Protein AF-A0A522BVW7-F1 (afdb_monomer)

Mean predicted aligned error: 2.4 Å

pLDDT: mean 94.98, std 3.0, range [81.75, 98.5]

Solvent-accessible surface area (backbone atoms only — not comparable to full-atom values): 3476 Å² total; per-residue (Å²): 116,57,28,35,39,27,55,45,70,89,62,53,79,93,50,51,64,69,55,52,52,34,55,75,69,56,35,47,72,42,67,45,87,81,71,55,86,72,51,71,67,62,45,60,68,56,50,82,81,42,79,43,78,47,78,124

Secondary structure (DSSP, 8-state):
--EEEE--SS-SSS--HHHHHHHHTT-EEEE-TTSSPPPHHHHHHHHTT-SEEE--

Foldseek 3Di:
DAEEEEQDPPDCPVHCVVVVVCVVVVYHYDYNPVRDHDDPVRVVVVPVVHDYYHYD

Sequence (56 aa):
MPKALITTVPFADKNRLPIELLESAGIDYLVNPIGRKLKEDELAEMLADFDVIIAG

Structure (mmCIF, N/CA/C/O backbone):
data_AF-A0A522BVW7-F1
#
_entry.id   AF-A0A522BVW7-F1
#
loop_
_atom_site.group_PDB
_atom_site.id
_atom_site.type_symbol
_atom_site.label_atom_id
_atom_site.label_alt_id
_atom_site.label_comp_id
_atom_site.label_asym_id
_atom_site.label_entity_id
_atom_site.label_seq_id
_atom_site.pdbx_PDB_ins_code
_atom_site.Cartn_x
_atom_site.Cartn_y
_atom_site.Cartn_z
_atom_site.occupancy
_atom_site.B_iso_or_equiv
_atom_site.auth_seq_id
_atom_site.auth_comp_id
_atom_site.auth_asym_id
_atom_site.auth_atom_id
_atom_site.pdbx_PDB_model_num
ATOM 1 N N . MET A 1 1 ? -11.496 -5.181 6.475 1.00 81.75 1 MET A N 1
ATOM 2 C CA . MET A 1 1 ? -10.706 -3.978 6.800 1.00 81.75 1 MET A CA 1
ATOM 3 C C . MET A 1 1 ? -10.204 -3.429 5.478 1.00 81.75 1 MET A C 1
ATOM 5 O O . MET A 1 1 ? -9.928 -4.261 4.618 1.00 81.75 1 MET A O 1
ATOM 9 N N . PRO A 1 2 ? -10.177 -2.104 5.257 1.00 94.00 2 PRO A N 1
ATOM 10 C CA . PRO A 1 2 ? -9.625 -1.559 4.021 1.00 94.00 2 PRO A CA 1
ATOM 11 C C . PRO A 1 2 ? -8.158 -1.979 3.881 1.00 94.00 2 PRO A C 1
ATOM 13 O O . PRO A 1 2 ? -7.437 -2.024 4.882 1.00 94.00 2 PRO A O 1
ATOM 16 N N . LYS A 1 3 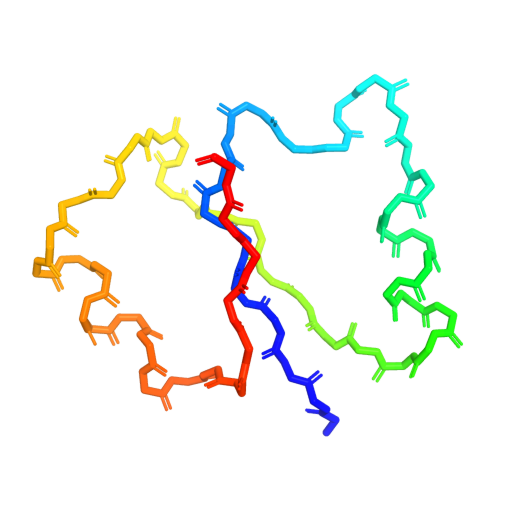? -7.730 -2.292 2.660 1.00 97.25 3 LYS A N 1
ATOM 17 C CA . LYS A 1 3 ? -6.390 -2.807 2.376 1.00 97.25 3 LYS A CA 1
ATOM 18 C C . LYS A 1 3 ? -5.659 -1.930 1.361 1.00 97.25 3 LYS A C 1
ATOM 20 O O . LYS A 1 3 ? -6.153 -1.700 0.257 1.00 97.25 3 LYS A O 1
ATOM 25 N N . ALA A 1 4 ? -4.466 -1.462 1.724 1.00 97.25 4 ALA A N 1
ATOM 26 C CA . ALA A 1 4 ? -3.639 -0.574 0.912 1.00 97.25 4 ALA A CA 1
ATOM 27 C C . ALA A 1 4 ? -2.439 -1.301 0.274 1.00 97.25 4 ALA A C 1
ATOM 29 O O . ALA A 1 4 ? -1.654 -1.957 0.966 1.00 97.25 4 ALA A O 1
ATOM 30 N N . LEU A 1 5 ? -2.260 -1.150 -1.041 1.00 97.44 5 LEU A N 1
ATOM 31 C CA . LEU A 1 5 ? -1.046 -1.562 -1.747 1.00 97.44 5 LEU A CA 1
ATOM 32 C C . LEU A 1 5 ? -0.072 -0.383 -1.804 1.00 97.44 5 LEU A C 1
ATOM 34 O O . LEU A 1 5 ? -0.377 0.652 -2.393 1.00 97.44 5 LEU A O 1
ATOM 38 N N . 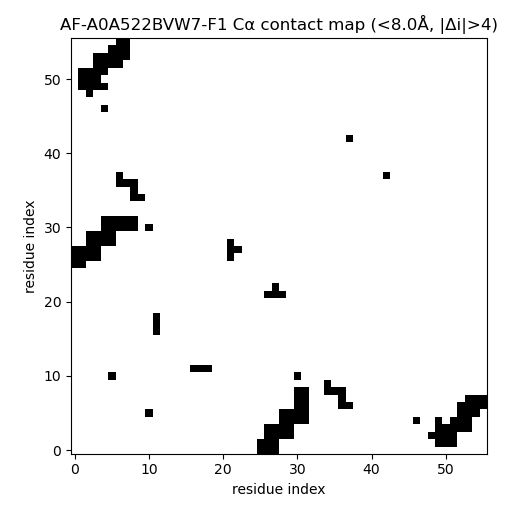ILE A 1 6 ? 1.118 -0.544 -1.233 1.00 97.44 6 ILE A N 1
ATOM 39 C CA . ILE A 1 6 ? 2.174 0.470 -1.241 1.00 97.44 6 ILE A CA 1
ATOM 40 C C . ILE A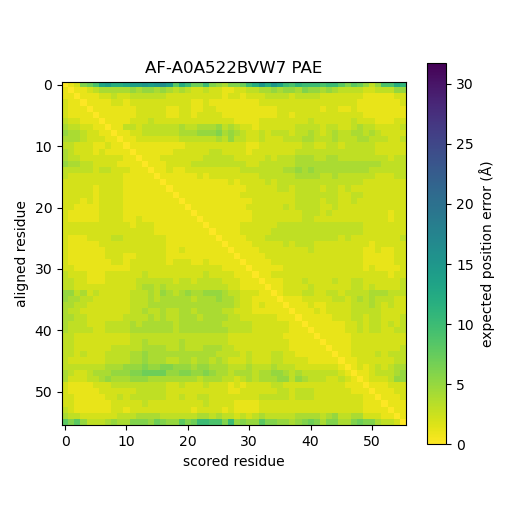 1 6 ? 3.218 0.073 -2.287 1.00 97.44 6 ILE A C 1
ATOM 42 O O . ILE A 1 6 ? 3.961 -0.888 -2.092 1.00 97.44 6 ILE A O 1
ATOM 46 N N . THR A 1 7 ? 3.287 0.794 -3.406 1.00 96.31 7 THR A N 1
ATOM 47 C CA . THR A 1 7 ? 4.134 0.407 -4.553 1.00 96.31 7 THR A CA 1
ATOM 48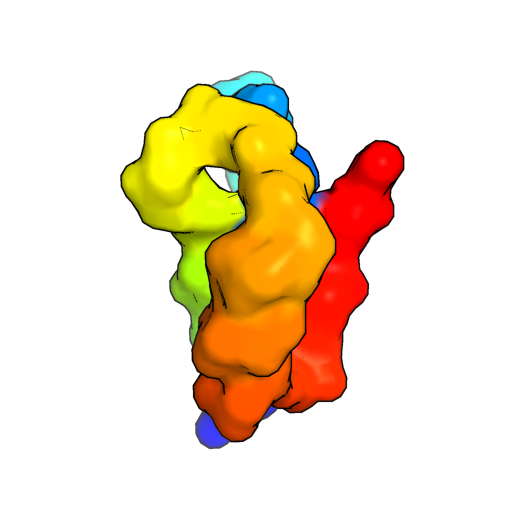 C C . THR A 1 7 ? 5.576 0.913 -4.448 1.00 96.31 7 THR A C 1
ATOM 50 O O . THR A 1 7 ? 6.489 0.324 -5.037 1.00 96.31 7 THR A O 1
ATOM 53 N N . THR A 1 8 ? 5.790 1.976 -3.671 1.00 93.94 8 THR A N 1
ATOM 54 C CA . THR A 1 8 ? 7.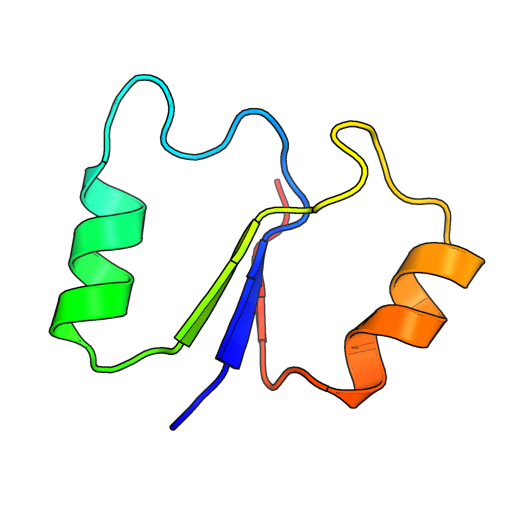092 2.617 -3.450 1.00 93.94 8 THR A CA 1
ATOM 55 C C . THR A 1 8 ? 8.015 1.743 -2.605 1.00 93.94 8 THR A C 1
ATOM 57 O O . THR A 1 8 ? 7.611 1.222 -1.569 1.00 93.94 8 THR A O 1
ATOM 60 N N . VAL A 1 9 ? 9.279 1.613 -3.018 1.00 92.31 9 VAL A N 1
ATOM 61 C CA . VAL A 1 9 ? 10.330 0.894 -2.282 1.00 92.31 9 VAL A CA 1
ATOM 62 C C . VAL A 1 9 ? 11.653 1.672 -2.345 1.00 92.31 9 VAL A C 1
ATOM 64 O O . VAL A 1 9 ? 12.052 2.074 -3.440 1.00 92.31 9 VAL A O 1
ATOM 67 N N . PRO A 1 10 ? 12.349 1.887 -1.211 1.00 93.75 10 PRO A N 1
ATOM 68 C CA . PRO A 1 10 ? 11.926 1.560 0.156 1.00 93.75 10 PRO A CA 1
ATOM 69 C C . PRO A 1 10 ? 10.768 2.456 0.641 1.00 93.75 10 PRO A C 1
ATOM 71 O O . PRO A 1 10 ? 10.682 3.626 0.271 1.00 93.75 10 PRO A O 1
ATOM 74 N N . PHE A 1 11 ? 9.894 1.921 1.499 1.00 95.56 11 PHE A N 1
ATOM 75 C CA . PHE A 1 11 ? 8.804 2.666 2.142 1.00 95.56 11 PHE A CA 1
ATOM 76 C C . PHE A 1 11 ? 8.905 2.548 3.657 1.00 95.56 11 PHE A C 1
ATOM 78 O O . PHE A 1 11 ? 9.159 1.465 4.174 1.00 95.56 11 PHE A O 1
ATOM 85 N N . ALA A 1 12 ? 8.714 3.669 4.355 1.00 95.62 12 ALA A N 1
ATOM 86 C CA . ALA A 1 12 ? 8.791 3.760 5.814 1.00 95.62 12 ALA A CA 1
ATOM 87 C C . ALA A 1 12 ? 10.122 3.280 6.447 1.00 95.62 12 ALA A C 1
ATOM 89 O O . ALA A 1 12 ? 10.197 3.082 7.656 1.00 95.62 12 ALA A O 1
ATOM 90 N N . ASP A 1 13 ? 11.187 3.158 5.646 1.00 94.81 13 ASP A N 1
ATOM 91 C CA . ASP A 1 13 ? 12.507 2.668 6.076 1.00 94.81 13 ASP A CA 1
ATOM 92 C C . ASP A 1 13 ? 13.187 3.600 7.092 1.00 94.81 13 ASP A C 1
ATOM 94 O O . ASP A 1 13 ? 13.700 3.158 8.114 1.00 94.81 13 ASP A O 1
ATOM 98 N N . LYS A 1 14 ? 13.124 4.919 6.863 1.00 96.62 14 LYS A N 1
ATOM 99 C CA . LYS A 1 14 ? 13.696 5.923 7.782 1.00 96.62 14 LYS A CA 1
ATOM 100 C C . LYS A 1 14 ? 12.731 6.393 8.865 1.00 96.62 14 LYS A C 1
ATOM 102 O O . LYS A 1 14 ? 13.162 6.914 9.888 1.00 96.62 14 LYS A O 1
ATOM 107 N N . ASN A 1 15 ? 11.431 6.300 8.604 1.00 97.00 15 ASN A N 1
ATOM 108 C CA . ASN A 1 15 ? 10.385 6.777 9.496 1.00 97.00 15 ASN A CA 1
ATOM 109 C C . ASN A 1 15 ? 9.154 5.884 9.345 1.00 97.00 15 ASN A C 1
ATOM 111 O O . ASN A 1 15 ? 8.556 5.843 8.269 1.00 97.00 15 ASN A O 1
ATOM 115 N N . ARG A 1 16 ? 8.770 5.213 10.434 1.00 97.69 16 ARG A N 1
ATOM 116 C CA . ARG A 1 16 ? 7.627 4.295 10.479 1.00 97.69 16 ARG A CA 1
ATOM 117 C C . ARG A 1 16 ? 6.270 4.980 10.605 1.00 97.69 16 ARG A C 1
ATOM 119 O O . ARG A 1 16 ? 5.266 4.298 10.432 1.00 97.69 16 ARG A O 1
ATOM 126 N N . LEU A 1 17 ? 6.225 6.298 10.810 1.00 98.25 17 LEU A N 1
ATOM 127 C CA . LEU A 1 17 ? 4.980 7.052 10.988 1.00 98.25 17 LEU A CA 1
ATOM 128 C C . LEU A 1 17 ? 3.884 6.712 9.953 1.00 98.25 17 LEU A C 1
ATOM 130 O O . LEU A 1 17 ? 2.745 6.522 10.366 1.00 98.25 17 LEU A O 1
ATOM 134 N N . PRO A 1 18 ? 4.159 6.566 8.638 1.00 96.56 18 PRO A N 1
ATOM 135 C CA . PRO A 1 18 ? 3.116 6.188 7.681 1.00 96.56 18 PRO A CA 1
ATOM 136 C C . PRO A 1 18 ? 2.486 4.816 7.963 1.00 96.56 18 PRO A C 1
ATOM 138 O O . PRO A 1 18 ? 1.285 4.655 7.782 1.00 96.56 18 PRO A O 1
ATOM 141 N N . ILE A 1 19 ? 3.279 3.843 8.420 1.00 97.75 19 ILE A N 1
ATOM 142 C CA . ILE A 1 19 ? 2.798 2.507 8.798 1.00 97.75 19 ILE A CA 1
ATOM 143 C C . ILE A 1 19 ? 1.992 2.575 10.093 1.00 97.75 19 ILE A C 1
ATOM 145 O O . ILE A 1 19 ? 0.895 2.035 10.149 1.00 97.75 19 ILE A O 1
ATOM 149 N N . GLU A 1 20 ? 2.488 3.298 11.097 1.00 98.50 20 GLU A N 1
ATOM 150 C CA . GLU A 1 20 ? 1.787 3.480 12.375 1.00 98.50 20 GLU A CA 1
ATOM 151 C C . GLU A 1 20 ? 0.412 4.135 12.176 1.00 98.50 20 GLU A C 1
ATOM 153 O O . GLU A 1 20 ? -0.562 3.756 12.823 1.00 98.50 20 GLU A O 1
ATOM 158 N N . LEU A 1 21 ? 0.304 5.082 11.237 1.00 98.00 21 LEU A N 1
ATOM 159 C CA . LEU A 1 21 ? -0.972 5.700 10.878 1.00 98.00 21 LEU A CA 1
ATOM 160 C C . LEU A 1 21 ? -1.946 4.686 10.259 1.00 98.00 21 LEU A C 1
ATOM 162 O O . LEU A 1 21 ? -3.109 4.668 10.661 1.00 98.00 21 LEU A O 1
ATOM 166 N N . LEU A 1 22 ? -1.485 3.824 9.343 1.00 97.44 22 LEU A N 1
ATOM 167 C CA . LEU A 1 22 ? -2.310 2.756 8.758 1.00 97.44 22 LEU A CA 1
ATOM 168 C C . LEU A 1 22 ? -2.771 1.759 9.831 1.00 97.44 22 LEU A C 1
ATOM 170 O O . LEU A 1 22 ? -3.965 1.481 9.932 1.00 97.44 22 LEU A O 1
ATOM 174 N N . GLU A 1 23 ? -1.850 1.296 10.679 1.00 97.62 23 GLU A N 1
ATOM 175 C CA . GLU A 1 23 ? -2.137 0.388 11.795 1.00 97.62 23 GLU A CA 1
ATOM 176 C C . GLU A 1 23 ? -3.160 1.004 12.766 1.00 97.62 23 GLU A C 1
ATOM 178 O O . GLU A 1 23 ? -4.157 0.366 13.106 1.00 97.62 23 GLU A O 1
ATOM 183 N N . SER A 1 24 ? -2.971 2.271 13.159 1.00 98.12 24 SER A N 1
ATOM 184 C CA . SER A 1 24 ? -3.875 2.988 14.074 1.00 98.12 24 SER A CA 1
ATOM 185 C C . SER A 1 24 ? -5.274 3.214 13.494 1.00 98.12 24 SER A C 1
ATOM 187 O O . SER A 1 24 ? -6.252 3.276 14.240 1.00 98.12 24 SER A O 1
ATOM 189 N N . ALA A 1 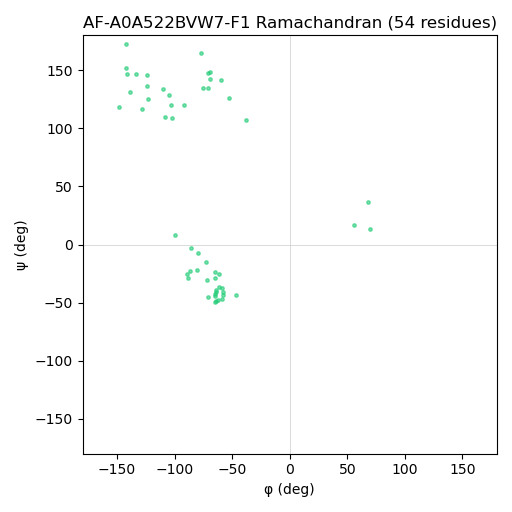25 ? -5.375 3.310 12.167 1.00 97.19 25 ALA A N 1
ATOM 190 C CA . ALA A 1 25 ? -6.631 3.441 11.444 1.00 97.19 25 ALA A CA 1
ATOM 191 C C . ALA A 1 25 ? -7.288 2.080 11.141 1.00 97.19 25 ALA A C 1
ATOM 193 O O . ALA A 1 25 ? -8.386 2.050 10.582 1.00 97.19 25 ALA A O 1
ATOM 194 N N . GLY A 1 26 ? -6.646 0.959 11.498 1.00 97.00 26 GLY A N 1
ATOM 195 C CA . GLY A 1 26 ? -7.142 -0.382 11.193 1.00 97.00 26 GLY A CA 1
ATOM 196 C C . GLY A 1 26 ? -7.119 -0.697 9.694 1.00 97.00 26 GLY A C 1
ATOM 197 O O . GLY A 1 26 ? -8.046 -1.320 9.177 1.00 97.00 26 GLY A O 1
ATOM 198 N N . ILE A 1 27 ? -6.100 -0.216 8.983 1.00 97.69 27 ILE A N 1
ATOM 199 C CA . ILE A 1 27 ? -5.916 -0.433 7.547 1.00 97.69 27 ILE A CA 1
ATOM 200 C C . ILE A 1 27 ? -4.836 -1.497 7.359 1.00 97.69 27 ILE A C 1
ATOM 202 O O . ILE A 1 27 ? -3.689 -1.310 7.770 1.00 97.69 27 ILE A O 1
ATOM 206 N N . ASP A 1 28 ? -5.196 -2.598 6.706 1.00 98.00 28 ASP A N 1
ATOM 207 C CA . ASP A 1 28 ? -4.230 -3.620 6.313 1.00 98.00 28 ASP A CA 1
ATOM 208 C C . ASP A 1 28 ? -3.357 -3.077 5.177 1.00 98.00 28 ASP A C 1
ATOM 210 O O . ASP A 1 28 ? -3.815 -2.305 4.332 1.00 98.00 28 ASP A O 1
ATOM 214 N N . TYR A 1 29 ? -2.093 -3.483 5.107 1.00 96.88 29 TYR A N 1
ATOM 215 C CA . TYR A 1 29 ? -1.198 -2.981 4.069 1.00 96.88 29 TYR A CA 1
ATOM 216 C C . TYR A 1 29 ? -0.251 -4.052 3.537 1.00 96.88 29 TYR A C 1
ATOM 218 O O . TYR A 1 29 ? 0.137 -4.985 4.241 1.00 96.88 29 TYR A O 1
ATOM 226 N N . LEU A 1 30 ? 0.152 -3.889 2.277 1.00 96.69 30 LEU A N 1
ATOM 227 C CA . LEU A 1 30 ? 1.243 -4.641 1.667 1.00 96.69 30 LEU A CA 1
ATOM 228 C C . LEU A 1 30 ? 2.227 -3.659 1.038 1.00 96.69 30 LEU A C 1
ATOM 230 O O . LEU A 1 30 ? 1.887 -2.947 0.095 1.00 96.69 30 LEU A O 1
ATOM 234 N N . VAL A 1 31 ? 3.459 -3.642 1.543 1.00 96.50 31 VAL A N 1
ATOM 235 C CA . VAL A 1 31 ? 4.574 -3.006 0.834 1.00 96.50 31 VAL A CA 1
ATOM 236 C C . VAL A 1 31 ? 4.983 -3.918 -0.311 1.00 96.50 31 VAL A C 1
ATOM 238 O O . VAL A 1 31 ? 5.087 -5.127 -0.113 1.00 96.50 31 VAL A O 1
ATOM 241 N N . ASN A 1 32 ? 5.190 -3.333 -1.491 1.00 95.44 32 ASN A N 1
ATOM 242 C CA . ASN A 1 32 ? 5.552 -4.013 -2.728 1.00 95.44 32 ASN A CA 1
ATOM 243 C C . ASN A 1 32 ? 6.529 -5.182 -2.476 1.00 95.44 32 ASN A C 1
ATOM 245 O O . ASN A 1 32 ? 7.715 -4.949 -2.213 1.00 95.44 32 ASN A O 1
ATOM 249 N N . PRO A 1 33 ? 6.048 -6.435 -2.585 1.00 94.00 33 PRO A N 1
ATOM 250 C CA . PRO A 1 33 ? 6.812 -7.615 -2.199 1.00 94.00 33 PRO A CA 1
ATOM 251 C C . PRO A 1 33 ? 7.949 -7.919 -3.181 1.00 94.00 33 PRO A C 1
ATOM 253 O O . PRO A 1 33 ? 8.846 -8.693 -2.860 1.00 94.00 33 PRO A O 1
ATOM 256 N N . ILE A 1 34 ? 7.930 -7.310 -4.373 1.00 94.81 34 ILE A N 1
ATOM 257 C CA . ILE A 1 34 ? 8.936 -7.520 -5.418 1.00 94.81 34 ILE A CA 1
ATOM 258 C C . ILE A 1 34 ? 10.204 -6.692 -5.140 1.00 94.81 34 ILE A C 1
ATOM 260 O O . ILE A 1 34 ? 11.277 -7.010 -5.648 1.00 94.81 34 ILE A O 1
A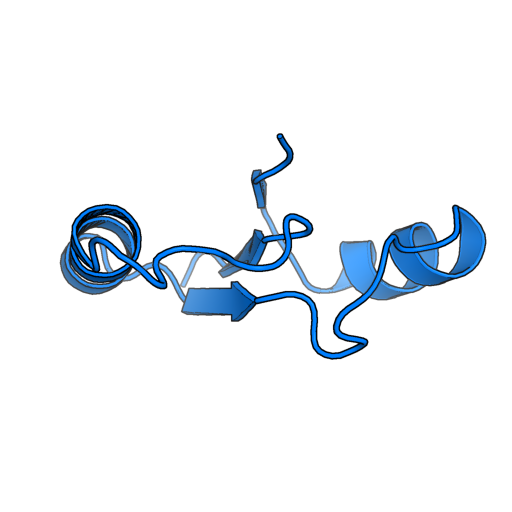TOM 264 N N . GLY A 1 35 ? 10.117 -5.621 -4.339 1.00 93.00 35 GLY A N 1
ATOM 265 C CA . GLY A 1 35 ? 11.288 -4.820 -3.955 1.00 93.00 35 GLY A CA 1
ATOM 266 C C . GLY A 1 35 ? 11.911 -3.991 -5.091 1.00 93.00 35 GLY A C 1
ATOM 267 O O . GLY A 1 35 ? 13.010 -3.463 -4.941 1.00 93.00 35 GLY A O 1
ATOM 268 N N . ARG A 1 36 ? 11.211 -3.840 -6.223 1.00 93.81 36 ARG A N 1
ATOM 269 C CA . ARG A 1 36 ? 11.572 -2.965 -7.356 1.00 93.81 36 ARG A CA 1
ATOM 270 C C . ARG A 1 36 ? 10.326 -2.324 -7.957 1.00 93.81 36 ARG A C 1
ATOM 272 O O . ARG A 1 36 ? 9.213 -2.725 -7.635 1.00 93.81 36 ARG A O 1
ATOM 279 N N . LYS A 1 37 ? 10.500 -1.388 -8.894 1.00 91.38 37 LYS A N 1
ATOM 280 C CA . LYS A 1 37 ? 9.377 -0.847 -9.673 1.00 91.38 37 LYS A CA 1
ATOM 281 C C . LYS A 1 37 ? 8.576 -1.989 -10.320 1.00 91.38 37 LYS A C 1
ATOM 283 O O . LYS A 1 37 ? 9.157 -2.843 -11.000 1.00 91.38 37 LYS A O 1
ATOM 288 N N . LEU A 1 38 ? 7.267 -1.987 -10.070 1.00 93.69 38 LEU A N 1
ATOM 289 C CA . LEU A 1 38 ? 6.309 -2.901 -10.684 1.00 93.69 38 LEU A CA 1
ATOM 290 C C . LEU A 1 38 ? 6.155 -2.558 -12.165 1.00 93.69 38 LEU A C 1
ATOM 292 O O . LEU A 1 38 ? 6.166 -1.381 -12.548 1.00 93.69 38 LEU A O 1
ATOM 296 N N . LYS A 1 39 ? 6.014 -3.586 -12.991 1.00 95.19 39 LYS A N 1
ATOM 297 C CA . LYS A 1 39 ? 5.505 -3.440 -14.351 1.00 95.19 39 LYS A CA 1
ATOM 298 C C . LYS A 1 39 ? 3.983 -3.273 -14.323 1.00 95.19 39 LYS A C 1
ATOM 300 O O . LYS A 1 39 ? 3.339 -3.492 -13.301 1.00 95.19 39 LYS A O 1
ATOM 305 N N . GLU A 1 40 ? 3.423 -2.831 -15.440 1.00 94.25 40 GLU A N 1
ATOM 306 C CA . GLU A 1 40 ? 1.990 -2.545 -15.560 1.00 94.25 40 GLU A CA 1
ATOM 307 C C . GLU A 1 40 ? 1.121 -3.796 -15.380 1.00 94.25 40 GLU A C 1
ATOM 309 O O . GLU A 1 40 ? 0.115 -3.743 -14.680 1.00 94.25 40 GLU A O 1
ATOM 314 N N . ASP A 1 41 ? 1.550 -4.921 -15.949 1.00 95.31 41 ASP A N 1
ATOM 315 C CA . ASP A 1 41 ? 0.927 -6.236 -15.796 1.00 95.31 41 ASP A CA 1
ATOM 316 C C . ASP A 1 41 ? 0.988 -6.728 -14.342 1.00 95.31 41 ASP A C 1
ATOM 318 O O . ASP A 1 41 ? -0.044 -7.074 -13.771 1.00 95.31 41 ASP A O 1
ATOM 322 N N . GLU A 1 42 ? 2.167 -6.655 -13.712 1.00 93.88 42 GLU A N 1
ATOM 323 C CA . GLU A 1 42 ? 2.356 -7.001 -12.293 1.00 93.88 42 GLU A CA 1
ATOM 324 C C . GLU A 1 42 ? 1.444 -6.155 -11.388 1.00 93.88 42 GLU A C 1
ATOM 326 O O . GLU A 1 42 ? 0.818 -6.675 -10.466 1.00 93.88 42 GLU A O 1
ATOM 331 N N . LEU A 1 43 ? 1.344 -4.847 -11.650 1.00 93.88 43 LEU A N 1
ATOM 332 C CA . LEU A 1 43 ? 0.461 -3.965 -10.894 1.00 93.88 43 LEU A CA 1
ATOM 333 C C . LEU A 1 43 ? -1.006 -4.353 -11.107 1.00 93.88 43 LEU A C 1
ATOM 335 O O . LEU A 1 43 ? -1.722 -4.519 -10.125 1.00 93.88 43 LEU A O 1
ATOM 339 N N . ALA A 1 44 ? -1.446 -4.520 -12.356 1.00 93.00 44 ALA A N 1
ATOM 340 C CA . ALA A 1 44 ? -2.835 -4.829 -12.687 1.00 93.00 44 ALA A CA 1
ATOM 341 C C . ALA A 1 44 ? -3.330 -6.118 -12.014 1.00 93.00 44 ALA A C 1
ATOM 343 O O . ALA A 1 44 ? -4.445 -6.139 -11.492 1.00 93.00 44 ALA A O 1
ATOM 344 N N . GLU A 1 45 ? -2.494 -7.158 -11.971 1.00 92.88 45 GLU A N 1
ATOM 345 C CA . GLU A 1 45 ? -2.803 -8.409 -11.273 1.00 92.88 45 GLU A CA 1
ATOM 346 C C . GLU A 1 45 ? -2.951 -8.205 -9.760 1.00 92.8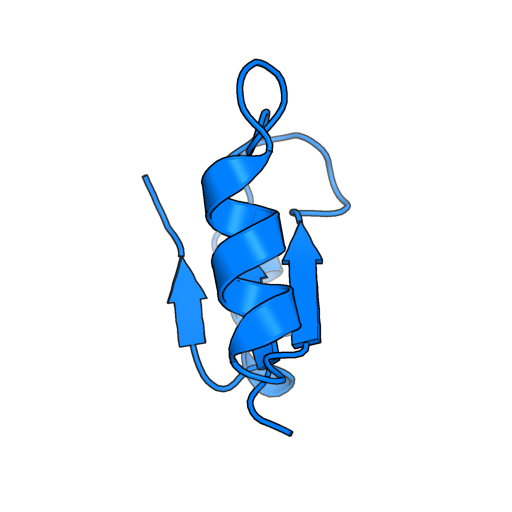8 45 GLU A C 1
ATOM 348 O O . GLU A 1 45 ? -3.854 -8.767 -9.143 1.00 92.88 45 GLU A O 1
ATOM 353 N N . MET A 1 46 ? -2.105 -7.364 -9.160 1.00 91.19 46 MET A N 1
ATOM 354 C CA . MET A 1 46 ? -2.144 -7.100 -7.722 1.00 91.19 46 MET A CA 1
ATOM 355 C C . MET A 1 46 ? -3.347 -6.254 -7.295 1.00 91.19 46 MET A C 1
ATOM 357 O O . MET A 1 46 ? -3.807 -6.408 -6.169 1.00 91.19 46 MET A O 1
ATOM 361 N N . LEU A 1 47 ? -3.860 -5.360 -8.146 1.00 91.44 47 LEU A N 1
ATOM 362 C CA . LEU A 1 47 ? -4.899 -4.392 -7.765 1.00 91.44 47 LEU A CA 1
ATOM 363 C C . LEU A 1 47 ? -6.241 -5.009 -7.373 1.00 91.44 47 LEU A C 1
ATOM 365 O O . LEU A 1 47 ? -6.991 -4.373 -6.636 1.00 91.44 47 LEU A O 1
ATOM 369 N N . ALA A 1 48 ? -6.543 -6.224 -7.831 1.00 90.4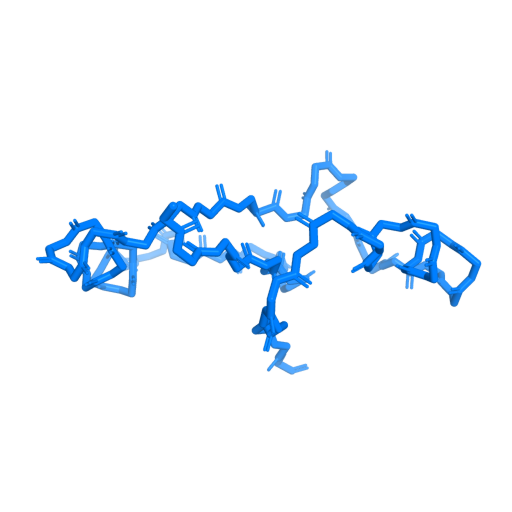4 48 ALA A N 1
ATOM 370 C CA . ALA A 1 48 ? -7.820 -6.879 -7.558 1.00 90.44 48 ALA A CA 1
ATOM 371 C C . ALA A 1 48 ? -8.081 -7.116 -6.055 1.00 90.44 48 ALA A C 1
ATOM 373 O O . ALA A 1 48 ? -9.236 -7.169 -5.640 1.00 90.44 48 ALA A O 1
ATOM 374 N N . ASP A 1 49 ? -7.020 -7.216 -5.246 1.00 92.56 49 ASP A N 1
ATOM 375 C CA . ASP A 1 49 ? -7.091 -7.550 -3.818 1.00 92.56 49 ASP A CA 1
ATOM 376 C C . ASP A 1 49 ? -7.000 -6.330 -2.879 1.00 92.56 49 ASP A C 1
ATOM 378 O O . ASP A 1 49 ? -6.831 -6.513 -1.668 1.00 92.56 49 ASP A O 1
ATOM 382 N N . PHE A 1 50 ? -7.037 -5.097 -3.401 1.00 96.62 50 PHE A N 1
ATOM 383 C CA . PHE A 1 50 ? -6.801 -3.876 -2.620 1.00 96.62 50 PHE A CA 1
ATOM 384 C C . PHE A 1 50 ? -7.835 -2.787 -2.895 1.00 96.62 50 PHE A C 1
ATOM 386 O O . PHE A 1 50 ? -8.287 -2.595 -4.019 1.00 96.62 50 PHE A O 1
ATOM 393 N N . ASP A 1 51 ? -8.147 -2.013 -1.858 1.00 96.50 51 ASP A N 1
ATOM 394 C CA . ASP A 1 51 ? -9.090 -0.896 -1.940 1.00 96.50 51 ASP A CA 1
ATOM 395 C C . ASP A 1 51 ? -8.398 0.413 -2.347 1.00 96.50 51 ASP A C 1
ATOM 397 O O . ASP A 1 51 ? -9.020 1.309 -2.919 1.00 96.50 51 ASP A O 1
ATOM 401 N N . VAL A 1 52 ? -7.109 0.554 -2.011 1.00 95.12 52 VAL A N 1
ATOM 402 C CA . VAL A 1 52 ? -6.339 1.794 -2.183 1.00 95.12 52 VAL A CA 1
ATOM 403 C C . VAL A 1 52 ? -4.909 1.493 -2.628 1.00 95.12 52 VAL A C 1
ATOM 405 O O . VAL A 1 52 ? -4.295 0.519 -2.195 1.00 95.12 52 VAL A O 1
ATOM 408 N N . ILE A 1 53 ? -4.348 2.384 -3.449 1.00 95.75 53 ILE A N 1
ATOM 409 C CA . ILE A 1 53 ? -2.932 2.390 -3.831 1.00 95.75 53 ILE A CA 1
ATOM 410 C C . ILE A 1 53 ? -2.240 3.598 -3.191 1.00 95.75 53 ILE A C 1
ATOM 412 O O . ILE A 1 53 ? -2.725 4.724 -3.301 1.00 95.75 53 ILE A O 1
ATOM 416 N N . ILE A 1 54 ? -1.069 3.377 -2.594 1.00 95.56 54 ILE A N 1
ATOM 417 C CA . ILE A 1 54 ? -0.123 4.421 -2.189 1.00 95.56 54 ILE A CA 1
ATOM 418 C C . ILE A 1 54 ? 1.078 4.351 -3.139 1.00 95.56 54 ILE A C 1
ATOM 420 O O . ILE A 1 54 ? 1.860 3.398 -3.099 1.00 95.56 54 ILE A O 1
ATOM 424 N N . ALA A 1 55 ? 1.211 5.362 -3.996 1.00 92.12 55 ALA A N 1
ATOM 425 C CA . ALA A 1 55 ? 2.285 5.492 -4.979 1.00 92.12 55 ALA A CA 1
ATOM 426 C C . ALA A 1 55 ? 3.030 6.824 -4.787 1.00 92.12 55 ALA A C 1
ATOM 428 O O . ALA A 1 55 ? 2.422 7.815 -4.376 1.00 92.12 55 ALA A O 1
ATOM 429 N N . GLY A 1 56 ? 4.339 6.824 -5.051 1.00 86.06 56 GLY A N 1
ATOM 430 C CA . GLY A 1 56 ? 5.219 8.000 -5.009 1.00 86.06 56 GLY A CA 1
ATOM 431 C C . GLY A 1 56 ? 5.781 8.378 -6.369 1.00 86.06 56 GLY A C 1
ATOM 432 O O . GLY A 1 56 ? 5.645 7.571 -7.317 1.00 86.06 56 GLY A O 1
#

Radius of gyration: 11.2 Å; Cα contacts (8 Å, |Δi|>4): 72; chains: 1; bounding box: 24×16×30 Å

Nearest PDB structures (foldseek):
  4iij-assembly1_F  TM=5.946E-01  e=2.254E+00  Gallus gallus
  7wm7-assembly1_B  TM=5.578E-01  e=2.772E+00  Salmonella enterica subsp. enterica serovar Cubana str. 76814
  7db9-assembly1_F  TM=5.130E-01  e=1.963E+00  Gallus gallus
  5s4n-assembly1_F  TM=5.199E-01  e=2.415E+00  Gallus gallus
  4yrj-assembly1_A-2  TM=4.920E-01  e=3.915E+00  Trypanosoma cruzi strain CL Brener